Protein AF-A0A377TIC5-F1 (afdb_monomer_lite)

InterPro domains:
  IPR000515 ABC transporter type 1, transmembrane domain MetI-like [PS50928] (25-114)
  IPR035906 MetI-like superfamily [G3DSA:1.10.3720.10] (3-113)
  IPR035906 MetI-like superfamily [SSF161098] (5-106)

Secondary structure (DSSP, 8-state):
----SHHHHHHHH-HHHHHHHHHHHHHHHHHHHHHHHHHHHHHHHHHHHHH-TT-TTHHHHHHHHHHHHHS-HHHHHHHHHHHT-TTT-HHHHHHHHHH--PPPPS--------

Foldseek 3Di:
DDPDCVVVVCCVPPPVNVVVVVVVVVVVVVVVVVVVVVCCVVVVVLVVVLPDPVDDPSVVSVVVVCVVVVDPPVVVVVVVVQLPDLPDRPVQVVCCVVPVDDPPDPPPDDDDDD

Organism: Klebsiella pneumoniae (NCBI:txid573)

pLDDT: mean 71.68, std 13.45, range [41.0, 95.88]

Sequence (114 aa):
MTIGWDNFTRVFHDEGIQKPFFAIFVWTVVFSVLTVVLTVAVGMILACLVQWEALKGKAIYRVLLILPYAVPSFISILIFKGLFNQSFGEINMMLSTLFGIKPPGLATRPPRAP

Radius of gyration: 23.3 Å; chains: 1; bounding box: 59×46×54 Å

Structure (mmCIF, N/CA/C/O backbone):
data_AF-A0A377TIC5-F1
#
_entry.id   AF-A0A377TIC5-F1
#
loop_
_atom_site.group_PDB
_atom_site.id
_atom_site.type_symbol
_atom_site.label_atom_id
_atom_site.label_alt_id
_atom_site.label_comp_id
_atom_site.label_asym_id
_atom_site.label_entity_id
_atom_site.label_seq_id
_atom_site.pdbx_PDB_ins_code
_atom_site.Cartn_x
_atom_site.Cartn_y
_atom_site.Cartn_z
_atom_site.occupancy
_atom_site.B_iso_or_equiv
_atom_site.auth_seq_id
_atom_site.auth_comp_id
_atom_site.auth_asym_id
_atom_site.auth_atom_id
_atom_site.pdbx_PDB_model_num
ATOM 1 N N . MET A 1 1 ? 22.432 21.606 -29.429 1.00 45.62 1 MET A N 1
ATOM 2 C CA . MET A 1 1 ? 22.175 20.164 -29.620 1.00 45.62 1 MET A CA 1
ATOM 3 C C . MET A 1 1 ? 20.722 19.927 -29.244 1.00 45.62 1 MET A C 1
ATOM 5 O O . MET A 1 1 ? 20.399 19.879 -28.065 1.00 45.62 1 MET A O 1
ATOM 9 N N . THR A 1 2 ? 19.827 19.970 -30.227 1.00 59.69 2 THR A N 1
ATOM 10 C CA . THR A 1 2 ? 18.378 19.972 -29.990 1.00 59.69 2 THR A CA 1
ATOM 11 C C . THR A 1 2 ? 17.897 18.528 -29.964 1.00 59.69 2 THR A C 1
ATOM 13 O O . THR A 1 2 ? 17.594 17.946 -30.996 1.00 59.69 2 THR A O 1
ATOM 16 N N . ILE A 1 3 ? 17.898 17.934 -28.775 1.00 63.84 3 ILE A N 1
ATOM 17 C CA . ILE A 1 3 ? 17.298 16.622 -28.500 1.00 63.84 3 ILE A CA 1
ATOM 18 C C . ILE A 1 3 ? 15.782 16.828 -28.461 1.00 63.84 3 ILE A C 1
ATOM 20 O O . ILE A 1 3 ? 15.216 17.120 -27.412 1.00 63.84 3 ILE A O 1
ATOM 24 N N . GLY A 1 4 ? 15.155 16.807 -29.638 1.00 79.00 4 GLY A N 1
ATOM 25 C CA . GLY A 1 4 ? 13.713 16.987 -29.801 1.00 79.00 4 GLY A CA 1
ATOM 26 C C . GLY A 1 4 ? 12.950 15.733 -29.372 1.00 79.00 4 GLY A C 1
ATOM 27 O O . GLY A 1 4 ? 12.771 15.467 -28.187 1.00 79.00 4 GLY A O 1
ATOM 28 N N . TRP A 1 5 ? 12.521 14.933 -30.347 1.00 74.19 5 TRP A N 1
ATOM 29 C CA . TRP A 1 5 ? 11.731 13.713 -30.127 1.00 74.19 5 TRP A CA 1
ATOM 30 C C . TRP A 1 5 ? 12.569 12.426 -30.082 1.00 74.19 5 TRP A C 1
ATOM 32 O O . TRP A 1 5 ? 12.027 11.335 -29.895 1.00 74.19 5 TRP A O 1
ATOM 42 N N . ASP A 1 6 ? 13.889 12.545 -30.209 1.00 70.19 6 ASP A N 1
ATOM 43 C CA . ASP A 1 6 ? 14.816 11.412 -30.332 1.00 70.19 6 ASP A CA 1
ATOM 44 C C . ASP A 1 6 ? 14.805 10.495 -29.098 1.00 70.19 6 ASP A C 1
ATOM 46 O O . ASP A 1 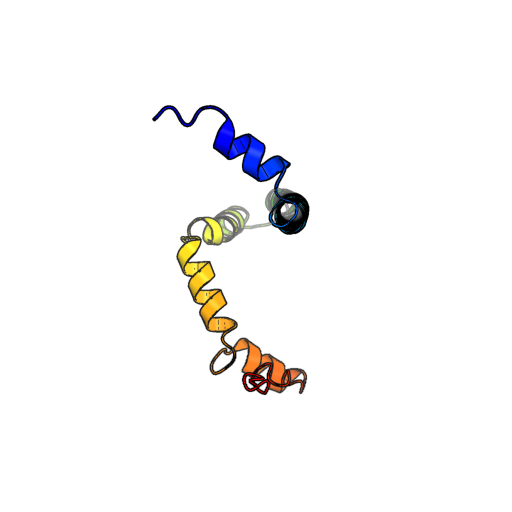6 ? 14.946 9.280 -29.215 1.00 70.19 6 ASP A O 1
ATOM 50 N N . ASN A 1 7 ? 14.561 11.047 -27.903 1.00 72.12 7 ASN A N 1
ATOM 51 C CA . ASN A 1 7 ? 14.460 10.251 -26.674 1.00 72.12 7 ASN A CA 1
ATOM 52 C C . ASN A 1 7 ? 13.174 9.412 -26.617 1.00 72.12 7 ASN A C 1
ATOM 54 O O . ASN A 1 7 ? 13.199 8.290 -26.119 1.00 72.12 7 ASN A O 1
ATOM 58 N N . PHE A 1 8 ? 12.059 9.926 -27.142 1.00 72.38 8 PHE A N 1
ATOM 59 C CA . PHE A 1 8 ? 10.791 9.196 -27.168 1.00 72.38 8 PHE A CA 1
ATOM 60 C C . PHE A 1 8 ? 10.808 8.116 -28.249 1.00 72.38 8 PHE A C 1
ATOM 62 O O . PHE A 1 8 ? 10.472 6.967 -27.975 1.00 72.38 8 PHE A O 1
ATOM 69 N N . THR A 1 9 ? 11.270 8.451 -29.457 1.00 69.56 9 THR A N 1
ATOM 70 C CA . THR A 1 9 ? 11.362 7.491 -30.571 1.00 69.56 9 THR A CA 1
ATOM 71 C C . THR A 1 9 ? 12.316 6.340 -30.257 1.00 69.56 9 THR A C 1
ATOM 73 O O . THR A 1 9 ? 12.008 5.198 -30.590 1.00 69.56 9 THR A O 1
ATOM 76 N N . ARG A 1 10 ? 13.406 6.584 -29.516 1.00 68.06 10 ARG A N 1
ATOM 77 C CA . ARG A 1 10 ? 14.309 5.524 -29.044 1.00 68.06 10 ARG A CA 1
ATOM 78 C C . ARG A 1 10 ? 13.619 4.506 -28.130 1.00 68.06 10 ARG A C 1
ATOM 80 O O . ARG A 1 10 ? 13.856 3.314 -28.278 1.00 68.06 10 ARG A O 1
ATOM 87 N N . VAL A 1 11 ? 12.725 4.939 -27.240 1.00 67.38 11 VAL A N 1
ATOM 88 C CA . VAL A 1 11 ? 11.955 4.023 -26.372 1.00 67.38 11 VAL A CA 1
ATOM 89 C C . VAL A 1 11 ? 10.973 3.168 -27.186 1.00 67.38 11 VAL A C 1
ATOM 91 O O . VAL A 1 11 ? 10.764 2.000 -26.861 1.00 67.38 11 VAL A O 1
ATOM 94 N N . PHE A 1 12 ? 10.410 3.717 -28.267 1.00 67.12 12 PHE A N 1
ATOM 95 C CA . PHE A 1 12 ? 9.439 3.031 -29.131 1.00 67.12 12 PHE A CA 1
ATOM 96 C C . PHE A 1 12 ? 10.042 2.224 -30.287 1.00 67.12 12 PHE A C 1
ATOM 98 O O . PHE A 1 12 ? 9.302 1.492 -30.934 1.00 67.12 12 PHE A O 1
ATOM 105 N N . HIS A 1 13 ? 11.348 2.321 -30.556 1.00 66.50 13 HIS A N 1
ATOM 106 C CA . HIS A 1 13 ? 12.012 1.584 -31.644 1.00 66.50 13 HIS A CA 1
ATOM 107 C C . HIS A 1 13 ? 13.081 0.591 -31.172 1.00 66.50 13 HIS A C 1
ATOM 109 O O . HIS A 1 13 ? 13.434 -0.313 -31.923 1.00 66.50 13 HIS A O 1
ATOM 115 N N . ASP A 1 14 ? 13.574 0.709 -29.937 1.00 68.75 14 ASP A N 1
ATOM 116 C CA . ASP A 1 14 ? 14.588 -0.200 -29.400 1.00 68.75 14 ASP A CA 1
ATOM 117 C C . ASP A 1 14 ? 13.925 -1.458 -28.794 1.00 68.75 14 ASP A C 1
ATOM 119 O O . ASP A 1 14 ? 13.360 -1.428 -27.694 1.00 68.75 14 ASP A 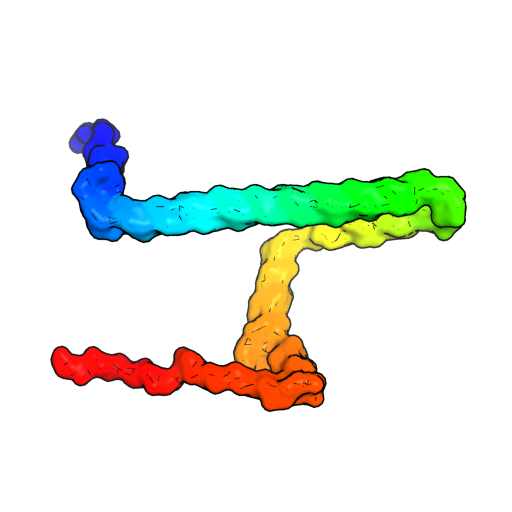O 1
ATOM 123 N N . GLU A 1 15 ? 13.956 -2.578 -29.529 1.00 63.06 15 GLU A N 1
ATOM 124 C CA . GLU A 1 15 ? 13.334 -3.857 -29.134 1.00 63.06 15 GLU A CA 1
ATOM 125 C C . GLU A 1 15 ? 13.850 -4.397 -27.785 1.00 63.06 15 GLU A C 1
ATOM 127 O O . GLU A 1 15 ? 13.142 -5.151 -27.105 1.00 63.06 15 GLU A O 1
ATOM 132 N N . GLY A 1 16 ? 15.055 -3.990 -27.362 1.00 68.44 16 GLY A N 1
ATOM 133 C CA . GLY A 1 16 ? 15.619 -4.342 -26.057 1.00 68.44 16 GLY A CA 1
ATOM 134 C C . GLY A 1 16 ? 14.915 -3.662 -24.876 1.00 68.44 16 GLY A C 1
ATOM 135 O O . GLY A 1 16 ? 14.895 -4.212 -23.775 1.00 68.44 16 GLY A O 1
ATOM 136 N N . ILE A 1 17 ? 14.297 -2.497 -25.098 1.00 64.38 17 ILE A N 1
ATOM 137 C CA . ILE A 1 17 ? 13.666 -1.668 -24.056 1.00 64.38 17 ILE A CA 1
ATOM 138 C C . ILE A 1 17 ? 12.151 -1.898 -24.002 1.00 64.38 17 ILE A C 1
ATOM 140 O O . ILE A 1 17 ? 11.560 -1.905 -22.921 1.00 64.38 17 ILE A O 1
ATOM 144 N N . GLN A 1 18 ? 11.513 -2.157 -25.145 1.00 68.56 18 GLN A N 1
ATOM 145 C CA . GLN A 1 18 ? 10.055 -2.309 -25.224 1.00 68.56 18 GLN A CA 1
ATOM 146 C C . GLN A 1 18 ? 9.517 -3.491 -24.412 1.00 68.56 18 GLN A C 1
ATOM 148 O O . GLN A 1 18 ? 8.511 -3.359 -23.712 1.00 68.56 18 GLN A O 1
ATOM 153 N N . LYS A 1 19 ? 10.190 -4.647 -24.479 1.00 71.56 19 LYS A N 1
ATOM 154 C CA . LYS A 1 19 ? 9.759 -5.864 -23.772 1.00 71.56 19 LYS A CA 1
ATOM 155 C C . LYS A 1 19 ? 9.706 -5.675 -22.248 1.00 71.56 19 LYS A C 1
ATOM 157 O O . LYS A 1 19 ? 8.644 -5.926 -21.673 1.00 71.56 19 LYS A O 1
ATOM 162 N N . PRO A 1 20 ? 10.777 -5.214 -21.569 1.00 79.88 20 PRO A N 1
ATOM 163 C CA . PRO A 1 20 ? 10.706 -4.947 -20.135 1.00 79.88 20 PRO A CA 1
ATOM 164 C C . PRO A 1 20 ? 9.789 -3.762 -19.809 1.00 79.88 20 PRO A C 1
ATOM 166 O O . PRO A 1 20 ? 9.098 -3.811 -18.795 1.00 79.88 20 PRO A O 1
ATOM 169 N N . PHE A 1 21 ? 9.713 -2.736 -20.666 1.00 81.00 21 PHE A N 1
ATOM 170 C CA . PHE A 1 21 ? 8.824 -1.592 -20.450 1.00 81.00 21 PHE A CA 1
ATOM 171 C C . PHE A 1 21 ? 7.353 -2.011 -20.376 1.00 81.00 21 PHE A C 1
ATOM 173 O O . PHE A 1 21 ? 6.668 -1.672 -19.412 1.00 81.00 21 PHE A O 1
ATOM 180 N N . PHE A 1 22 ? 6.874 -2.797 -21.345 1.00 81.38 22 PHE A N 1
ATOM 181 C CA . PHE A 1 22 ? 5.485 -3.252 -21.352 1.00 81.38 22 PHE A CA 1
ATOM 182 C C . PHE A 1 22 ? 5.186 -4.185 -20.171 1.00 81.38 22 PHE A C 1
ATOM 184 O O . PHE A 1 22 ? 4.138 -4.060 -19.541 1.00 81.38 22 PHE A O 1
ATOM 191 N N . ALA A 1 23 ? 6.128 -5.063 -19.806 1.00 83.62 23 ALA A N 1
ATOM 192 C CA . ALA A 1 23 ? 5.987 -5.929 -18.636 1.00 83.62 23 ALA A CA 1
ATOM 193 C C . ALA A 1 23 ? 5.857 -5.128 -17.326 1.00 83.62 23 ALA A C 1
ATOM 195 O O . ALA A 1 23 ? 4.957 -5.391 -16.528 1.00 83.62 23 ALA A O 1
ATOM 196 N N . ILE A 1 24 ? 6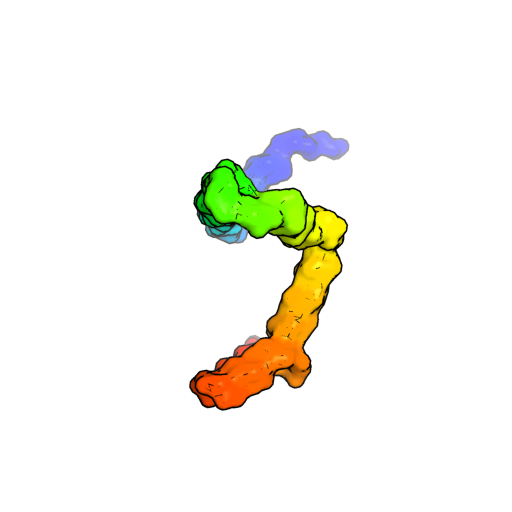.713 -4.119 -17.120 1.00 89.12 24 ILE A N 1
ATOM 197 C CA . ILE A 1 24 ? 6.660 -3.240 -15.941 1.00 89.12 24 ILE A CA 1
ATOM 198 C C . ILE A 1 24 ? 5.385 -2.394 -15.958 1.00 89.12 24 ILE A C 1
ATOM 200 O O . ILE A 1 24 ? 4.759 -2.214 -14.915 1.00 89.12 24 ILE A O 1
ATOM 204 N N . PHE A 1 25 ? 4.969 -1.898 -17.125 1.00 88.69 25 PHE A N 1
ATOM 205 C CA . PHE A 1 25 ? 3.748 -1.112 -17.273 1.00 88.69 25 PHE A CA 1
ATOM 206 C C . PHE A 1 25 ? 2.509 -1.921 -16.877 1.00 88.69 25 PHE A C 1
ATOM 208 O O . PHE A 1 25 ? 1.747 -1.488 -16.013 1.00 88.69 25 PHE A O 1
ATOM 215 N N . VAL A 1 26 ? 2.347 -3.126 -17.433 1.00 91.12 26 VAL A N 1
ATOM 216 C CA . VAL A 1 26 ? 1.236 -4.024 -17.081 1.00 91.12 26 VAL A CA 1
ATOM 217 C C . VAL A 1 26 ? 1.277 -4.369 -15.594 1.00 91.12 26 VAL A C 1
ATOM 219 O O . VAL A 1 26 ? 0.250 -4.275 -14.926 1.00 91.12 26 VAL A O 1
ATOM 222 N N . TRP A 1 27 ? 2.455 -4.694 -15.050 1.00 90.12 27 TRP A N 1
ATOM 223 C CA . TRP A 1 27 ? 2.608 -4.962 -13.620 1.00 90.12 27 TRP A CA 1
ATOM 224 C C . TRP A 1 27 ? 2.193 -3.768 -12.757 1.00 90.12 27 TRP A C 1
ATOM 226 O O . TRP A 1 27 ? 1.463 -3.941 -11.787 1.00 90.12 27 TRP A O 1
ATOM 236 N N . THR A 1 28 ? 2.605 -2.555 -13.129 1.00 91.81 28 THR A N 1
ATOM 237 C CA . THR A 1 28 ? 2.269 -1.328 -12.396 1.00 91.81 28 THR A CA 1
ATOM 238 C C . THR A 1 28 ? 0.765 -1.077 -12.416 1.00 91.81 28 THR A C 1
ATOM 240 O O . THR A 1 28 ? 0.183 -0.810 -11.369 1.00 91.81 28 THR A O 1
ATOM 243 N N . VAL A 1 29 ? 0.111 -1.238 -13.572 1.00 94.12 29 VAL A N 1
ATOM 244 C CA . VAL A 1 29 ? -1.346 -1.083 -13.695 1.00 94.12 29 VAL A CA 1
ATOM 245 C C . VAL A 1 29 ? -2.079 -2.120 -12.844 1.00 94.12 29 VAL A C 1
ATOM 247 O O . VAL A 1 29 ? -2.946 -1.754 -12.054 1.00 94.12 29 VAL A O 1
ATOM 250 N N . VAL A 1 30 ? -1.710 -3.399 -12.952 1.00 94.94 30 VAL A N 1
ATOM 251 C CA . VAL A 1 30 ? -2.319 -4.480 -12.161 1.00 94.94 30 VAL A CA 1
ATOM 252 C C . VAL A 1 30 ? -2.115 -4.238 -10.666 1.00 94.94 30 VAL A C 1
ATOM 254 O O . VAL A 1 30 ? -3.071 -4.319 -9.896 1.00 94.94 30 VAL A O 1
ATOM 257 N N . PHE A 1 31 ? -0.899 -3.881 -10.253 1.00 93.00 31 PHE A N 1
ATOM 258 C CA . PHE A 1 31 ? -0.570 -3.575 -8.865 1.00 93.00 31 PHE A CA 1
ATOM 259 C C . PHE A 1 31 ? -1.385 -2.394 -8.327 1.00 93.00 31 PHE A C 1
ATOM 261 O O . PHE A 1 31 ? -1.966 -2.490 -7.243 1.00 93.00 31 PHE A O 1
ATOM 268 N N . SER A 1 32 ? -1.475 -1.294 -9.080 1.00 93.81 32 SER A N 1
ATOM 269 C CA . SER A 1 32 ? -2.271 -0.127 -8.696 1.00 93.81 32 SER A CA 1
ATOM 270 C C . SER A 1 32 ? -3.755 -0.469 -8.580 1.00 93.81 32 SER A C 1
ATOM 272 O O . SER A 1 32 ? -4.370 -0.133 -7.571 1.00 93.81 32 SER A O 1
ATOM 274 N N . VAL A 1 33 ? -4.324 -1.181 -9.558 1.00 95.44 33 VAL A N 1
ATOM 275 C CA . VAL A 1 33 ? -5.738 -1.588 -9.533 1.00 95.44 33 VAL A CA 1
ATOM 276 C C . VAL A 1 33 ? -6.023 -2.490 -8.335 1.00 95.44 33 VAL A C 1
ATOM 278 O O . VAL A 1 33 ? -6.960 -2.223 -7.587 1.00 95.44 33 VAL A O 1
ATOM 281 N N . LEU A 1 34 ? -5.194 -3.510 -8.097 1.00 95.00 34 LEU A N 1
ATOM 282 C CA . LEU A 1 34 ? -5.339 -4.396 -6.939 1.00 95.00 34 LEU A CA 1
ATOM 283 C C . LEU A 1 34 ? -5.248 -3.625 -5.621 1.00 95.00 34 LEU A C 1
ATOM 285 O O . LEU A 1 34 ? -6.074 -3.825 -4.733 1.00 95.00 34 LEU A O 1
ATOM 289 N N . THR A 1 35 ? -4.283 -2.712 -5.508 1.00 92.94 35 THR A N 1
ATOM 290 C CA . THR A 1 35 ? -4.106 -1.883 -4.311 1.00 92.94 35 THR A CA 1
ATOM 291 C C . THR A 1 35 ? -5.344 -1.028 -4.049 1.00 92.94 35 THR A C 1
ATOM 293 O O . THR A 1 35 ? -5.843 -1.001 -2.924 1.00 92.94 35 THR A O 1
ATOM 296 N N . VAL A 1 36 ? -5.884 -0.367 -5.075 1.00 94.81 36 VAL A N 1
ATOM 297 C CA . VAL A 1 36 ? -7.096 0.456 -4.949 1.00 94.81 36 VAL A CA 1
ATOM 298 C C . VAL A 1 36 ? -8.298 -0.401 -4.559 1.00 94.81 36 VAL A C 1
ATOM 300 O O . VAL A 1 36 ? -8.992 -0.068 -3.606 1.00 94.81 36 VAL A O 1
ATOM 303 N N . VAL A 1 37 ? -8.521 -1.532 -5.230 1.00 95.88 37 VAL A N 1
ATOM 304 C CA . VAL A 1 37 ? -9.650 -2.423 -4.921 1.00 95.88 37 VAL A CA 1
ATOM 305 C C . VAL A 1 37 ? -9.582 -2.921 -3.477 1.00 95.88 37 VAL A C 1
ATOM 307 O O . VAL A 1 37 ? -10.579 -2.847 -2.762 1.00 95.88 37 VAL A O 1
ATOM 310 N N . LEU A 1 38 ? -8.413 -3.375 -3.019 1.00 92.94 38 LEU A N 1
ATOM 311 C CA . LEU A 1 38 ? -8.237 -3.874 -1.654 1.00 92.94 38 LEU A CA 1
ATOM 312 C C . LEU A 1 38 ? -8.421 -2.771 -0.609 1.00 92.94 38 LEU A C 1
ATOM 314 O O . LEU A 1 38 ? -9.153 -2.961 0.361 1.00 92.94 38 LEU A O 1
ATOM 318 N N . THR A 1 39 ? -7.789 -1.611 -0.803 1.00 90.25 39 THR A N 1
ATOM 319 C CA . THR A 1 39 ? -7.894 -0.486 0.141 1.00 90.25 39 THR A CA 1
ATOM 320 C C . THR A 1 39 ? -9.314 0.064 0.223 1.00 90.25 39 THR A C 1
ATOM 322 O O . THR A 1 39 ? -9.792 0.338 1.323 1.00 90.25 39 THR A O 1
ATOM 325 N N . VAL A 1 40 ? -10.021 0.156 -0.907 1.00 92.12 40 VAL A N 1
ATOM 326 C CA . VAL A 1 40 ? -11.426 0.576 -0.949 1.00 92.12 40 VAL A CA 1
ATOM 327 C C . VAL A 1 40 ? -12.327 -0.465 -0.294 1.00 92.12 40 VAL A C 1
ATOM 329 O O . VAL A 1 40 ? -13.156 -0.092 0.532 1.00 92.12 40 VAL A O 1
ATOM 332 N N . ALA A 1 41 ? -12.161 -1.755 -0.599 1.00 92.88 41 ALA A N 1
ATOM 333 C CA . ALA A 1 41 ? -12.978 -2.811 -0.004 1.00 92.88 41 ALA A CA 1
ATOM 334 C C . ALA A 1 41 ? -12.827 -2.848 1.524 1.00 92.88 41 ALA A C 1
ATOM 336 O O . ALA A 1 41 ? -13.820 -2.803 2.251 1.00 92.88 41 ALA A O 1
ATOM 337 N N . VAL A 1 42 ? -11.586 -2.856 2.021 1.00 89.62 42 VAL A N 1
ATOM 338 C CA . VAL A 1 42 ? -11.296 -2.852 3.462 1.00 89.62 42 VAL A CA 1
ATOM 339 C C . VAL A 1 42 ? -11.789 -1.559 4.116 1.00 89.62 42 VAL A C 1
ATOM 341 O O . VAL A 1 42 ? -12.458 -1.613 5.147 1.00 89.62 42 VAL A O 1
ATOM 344 N N . GLY A 1 43 ? -11.515 -0.401 3.508 1.00 86.81 43 GLY A N 1
ATOM 345 C CA . GLY A 1 43 ? -11.952 0.897 4.020 1.00 86.81 43 GLY A CA 1
ATOM 346 C C . GLY A 1 43 ? -13.474 1.024 4.095 1.00 86.81 43 GLY A C 1
ATOM 347 O O . GLY A 1 43 ? -13.997 1.520 5.090 1.00 86.81 43 GLY A O 1
ATOM 348 N N . MET A 1 44 ? -14.192 0.517 3.091 1.00 88.50 44 MET A N 1
ATOM 349 C CA . MET A 1 44 ? -15.653 0.530 3.046 1.00 88.50 44 MET A CA 1
ATOM 350 C C . MET A 1 44 ? -16.260 -0.370 4.126 1.00 88.50 44 MET A C 1
ATOM 352 O O . MET A 1 44 ? -17.135 0.079 4.862 1.00 88.50 44 MET A O 1
ATOM 356 N N . ILE A 1 45 ? -15.759 -1.601 4.283 1.00 88.38 45 ILE A N 1
ATOM 357 C CA . ILE A 1 45 ? -16.224 -2.522 5.334 1.00 88.38 45 ILE A CA 1
ATOM 358 C C . ILE A 1 45 ? -16.020 -1.894 6.718 1.00 88.38 45 ILE A C 1
ATOM 360 O O . ILE A 1 45 ? -16.949 -1.851 7.525 1.00 88.38 45 ILE A O 1
ATOM 364 N N . LEU A 1 46 ? -14.825 -1.357 6.984 1.00 84.00 46 LEU A N 1
ATOM 365 C CA . LEU A 1 46 ? -14.514 -0.706 8.257 1.00 84.00 46 LEU A CA 1
ATOM 366 C C . LEU A 1 46 ? -15.371 0.544 8.496 1.00 84.00 46 LEU A C 1
ATOM 368 O O . LEU A 1 46 ? -15.832 0.754 9.618 1.00 84.00 46 LEU A O 1
ATOM 372 N N . ALA A 1 47 ? -15.626 1.350 7.462 1.00 83.50 47 ALA A N 1
ATOM 373 C CA . ALA A 1 47 ? -16.491 2.523 7.560 1.00 83.50 47 ALA A CA 1
ATOM 374 C C . ALA A 1 47 ? -17.932 2.139 7.929 1.00 83.50 47 ALA A C 1
ATOM 376 O O . ALA A 1 47 ? -18.496 2.717 8.860 1.00 83.50 47 ALA A O 1
ATOM 377 N N . CYS A 1 48 ? -18.499 1.125 7.264 1.00 83.56 48 CYS A N 1
ATOM 378 C CA . CYS A 1 48 ? -19.830 0.607 7.579 1.00 83.56 48 CYS A CA 1
ATOM 379 C C . CYS A 1 48 ? -19.909 0.065 9.015 1.00 83.56 48 CYS A C 1
ATOM 381 O O . CYS A 1 48 ? -20.875 0.349 9.721 1.00 83.56 48 CYS A O 1
ATOM 383 N N . LEU A 1 49 ? -18.881 -0.660 9.474 1.00 82.12 49 LEU A N 1
ATOM 384 C CA . LEU A 1 49 ? -18.817 -1.176 10.845 1.00 82.12 49 LEU A CA 1
ATOM 385 C C . LEU A 1 49 ? -18.765 -0.046 11.880 1.00 82.12 49 LEU A C 1
ATOM 387 O O . LEU A 1 49 ? -19.535 -0.052 12.834 1.00 82.12 49 LEU A O 1
ATOM 391 N N . VAL A 1 50 ? -17.906 0.958 11.687 1.00 77.00 50 VAL A N 1
ATOM 392 C CA . VAL A 1 50 ? -17.762 2.086 12.628 1.00 77.00 50 VAL A CA 1
ATOM 393 C C . VAL A 1 50 ? -19.025 2.954 12.704 1.00 77.00 50 VAL A C 1
ATOM 395 O O . VAL A 1 50 ? -19.260 3.604 13.726 1.00 77.00 50 VAL A O 1
ATOM 398 N N . GLN A 1 51 ? -19.837 2.982 11.645 1.00 74.75 51 GLN A N 1
ATOM 399 C CA . GLN A 1 51 ? -21.089 3.737 11.615 1.00 74.75 51 GLN A CA 1
ATOM 400 C C . GLN A 1 51 ? -22.242 3.041 12.360 1.00 74.75 51 GLN A C 1
ATOM 402 O O . GLN A 1 51 ? -23.215 3.708 12.712 1.00 74.75 51 GLN A O 1
ATOM 407 N N . TRP A 1 52 ? -22.146 1.739 12.645 1.00 76.81 52 TRP A N 1
ATOM 408 C CA . TRP A 1 52 ? -23.219 0.997 13.304 1.00 76.81 52 TRP A CA 1
ATOM 409 C C . TRP A 1 52 ? -23.457 1.501 14.740 1.00 76.81 52 TRP A C 1
ATOM 411 O O . TRP A 1 52 ? -22.588 1.415 15.605 1.00 76.81 52 TRP A O 1
ATOM 421 N N . GLU A 1 53 ? -24.666 2.000 15.023 1.00 63.09 53 GLU A N 1
ATOM 422 C CA . GLU A 1 53 ? -25.054 2.565 16.329 1.00 63.09 53 GLU A CA 1
ATOM 423 C C . GLU A 1 53 ? -24.964 1.586 17.515 1.00 63.09 53 GLU A C 1
ATOM 425 O O . GLU A 1 53 ? -24.823 2.025 18.656 1.00 63.09 53 GLU A O 1
ATOM 430 N N . ALA A 1 54 ? -24.984 0.270 17.269 1.00 69.75 54 ALA A N 1
ATOM 431 C CA . ALA A 1 54 ? -24.825 -0.752 18.307 1.00 69.75 54 ALA A CA 1
ATOM 432 C C . ALA A 1 54 ? -23.385 -0.841 18.859 1.00 69.75 54 ALA A C 1
ATOM 434 O O . ALA A 1 54 ? -23.170 -1.374 19.951 1.00 69.75 54 ALA A O 1
ATOM 435 N N . LEU A 1 55 ? -22.393 -0.299 18.140 1.00 65.50 55 LEU A N 1
ATOM 436 C CA . LEU A 1 55 ? -20.996 -0.262 18.572 1.00 65.50 55 LEU A CA 1
ATOM 437 C C . LEU A 1 55 ? -20.768 0.869 19.587 1.00 65.50 55 LEU A C 1
ATOM 439 O O . LEU A 1 55 ? -20.471 2.022 19.255 1.00 65.50 55 LEU A O 1
ATOM 443 N N . LYS A 1 56 ? -20.857 0.516 20.873 1.00 56.75 56 LYS A N 1
ATOM 444 C CA . LYS A 1 56 ? -20.406 1.372 21.978 1.00 56.75 56 LYS A CA 1
ATOM 445 C C . LYS A 1 56 ? -18.888 1.576 21.859 1.00 56.75 56 LYS A C 1
ATOM 447 O O . LYS A 1 56 ? -18.125 0.639 22.051 1.00 56.75 56 LYS A O 1
ATOM 452 N N . GLY A 1 57 ? -18.451 2.797 21.530 1.00 69.44 57 GLY A N 1
ATOM 453 C CA . GLY A 1 57 ? -17.021 3.146 21.430 1.00 69.44 57 GLY A CA 1
ATOM 454 C C . GLY A 1 57 ? -16.517 3.599 20.053 1.00 69.44 57 GLY A C 1
ATOM 455 O O . GLY A 1 57 ? -15.306 3.677 19.856 1.00 69.44 57 GLY A O 1
ATOM 456 N N . LYS A 1 58 ? -17.405 3.956 19.112 1.00 67.69 58 LYS A N 1
ATOM 457 C CA . LYS A 1 58 ? -17.078 4.448 17.750 1.00 67.69 58 LYS A CA 1
ATOM 458 C C . LYS A 1 58 ? -15.934 5.474 17.648 1.00 67.69 58 LYS A C 1
ATOM 460 O O . LYS A 1 58 ? -15.206 5.483 16.658 1.00 67.69 58 LYS A O 1
ATOM 465 N N . ALA A 1 59 ? -15.749 6.321 18.664 1.00 69.88 59 ALA A N 1
ATOM 466 C CA . ALA A 1 59 ? -14.666 7.305 18.701 1.00 69.88 59 ALA A CA 1
ATOM 467 C C . ALA A 1 59 ? -13.272 6.657 18.821 1.00 69.88 59 ALA A C 1
ATOM 469 O O . ALA A 1 59 ? -12.348 7.082 18.134 1.00 69.88 59 ALA A O 1
ATOM 470 N N . ILE A 1 60 ? -13.131 5.600 19.628 1.00 77.88 60 ILE A N 1
ATOM 471 C CA . ILE A 1 60 ? -11.854 4.899 19.841 1.00 77.88 60 ILE A CA 1
ATOM 472 C C . ILE A 1 60 ? -11.465 4.118 18.581 1.00 77.88 60 ILE A C 1
ATOM 474 O O . ILE A 1 60 ? -10.332 4.228 18.116 1.00 77.88 60 ILE A O 1
ATOM 478 N N . TYR A 1 61 ? -12.419 3.403 17.972 1.00 75.94 61 TYR A N 1
ATOM 479 C CA . TYR A 1 61 ? -12.187 2.687 16.712 1.00 75.94 61 TYR A CA 1
ATOM 480 C C . TYR A 1 61 ? -11.767 3.629 15.579 1.00 75.94 61 TYR A C 1
ATOM 482 O O . TYR A 1 61 ? -10.850 3.311 14.829 1.00 75.94 61 TYR A O 1
ATOM 490 N N . ARG A 1 62 ? -12.372 4.820 15.484 1.00 74.31 62 ARG A N 1
ATOM 491 C CA . ARG A 1 62 ? -11.992 5.820 14.477 1.00 74.31 62 ARG A CA 1
ATOM 492 C C . ARG A 1 62 ? -10.542 6.283 14.640 1.00 74.31 62 ARG A C 1
ATOM 494 O O . ARG A 1 62 ? -9.833 6.382 13.648 1.00 74.31 62 ARG A O 1
ATOM 501 N N . VAL A 1 63 ? -10.094 6.537 15.870 1.00 79.62 63 VAL A N 1
ATOM 502 C CA . VAL A 1 63 ? -8.710 6.966 16.138 1.00 79.62 63 VAL A CA 1
ATOM 503 C C . VAL A 1 63 ? -7.715 5.839 15.846 1.00 79.62 63 VAL A C 1
ATOM 505 O O . VAL A 1 63 ? -6.716 6.074 15.170 1.00 79.62 63 VAL A O 1
ATOM 508 N N . LEU A 1 64 ? -8.013 4.607 16.275 1.00 80.88 64 LEU A N 1
ATOM 509 C CA . LEU A 1 64 ? -7.169 3.436 16.005 1.00 80.88 64 LEU A CA 1
ATOM 510 C C . LEU A 1 64 ? -7.009 3.148 14.508 1.00 80.88 64 LEU A C 1
ATOM 512 O O . LEU A 1 64 ? -5.920 2.783 14.081 1.00 80.88 64 LEU A O 1
ATOM 516 N N . LEU A 1 65 ? -8.059 3.342 13.705 1.00 76.88 65 LEU A N 1
ATOM 517 C CA . LEU A 1 65 ? -8.006 3.127 12.255 1.00 76.88 65 LEU A CA 1
ATOM 518 C C . LEU A 1 65 ? -7.217 4.204 11.497 1.00 76.88 65 LEU A C 1
ATOM 520 O O . LEU A 1 65 ? -6.709 3.929 10.414 1.00 76.88 65 LEU A O 1
ATOM 524 N N . ILE A 1 66 ? -7.093 5.413 12.051 1.00 79.19 66 ILE A N 1
ATOM 525 C CA . ILE A 1 66 ? -6.305 6.508 11.455 1.00 79.19 66 ILE A CA 1
ATOM 526 C C . ILE A 1 66 ? -4.825 6.407 11.861 1.00 79.19 66 ILE A C 1
ATOM 528 O O . ILE A 1 66 ? -3.951 6.906 11.154 1.00 79.19 66 ILE A O 1
ATOM 532 N N . LEU A 1 67 ? -4.521 5.722 12.967 1.00 79.94 67 LEU A N 1
ATOM 533 C CA . LEU A 1 67 ? -3.166 5.578 13.503 1.00 79.94 67 LEU A CA 1
ATOM 534 C C . LEU A 1 67 ? -2.144 5.049 12.473 1.00 79.94 67 LEU A C 1
ATOM 536 O O . LEU A 1 67 ? -1.085 5.661 12.355 1.00 79.94 67 LEU A O 1
ATOM 540 N N . PRO A 1 68 ? -2.431 4.015 11.657 1.00 74.06 68 PRO A N 1
ATOM 541 C CA . PRO A 1 68 ? -1.495 3.538 10.638 1.00 74.06 68 PRO A CA 1
ATOM 542 C C . PRO A 1 68 ? -1.177 4.591 9.571 1.00 74.06 68 PRO A C 1
ATOM 544 O O . PRO A 1 68 ? -0.070 4.607 9.048 1.00 74.06 68 PRO A O 1
ATOM 547 N N . TYR A 1 69 ? -2.131 5.477 9.265 1.00 74.75 69 TYR A N 1
ATOM 548 C CA . TYR A 1 69 ? -1.932 6.585 8.329 1.00 74.75 69 TYR A CA 1
ATOM 549 C C . TYR A 1 69 ? -1.129 7.736 8.954 1.00 74.75 69 TYR A C 1
ATOM 551 O O . TYR A 1 69 ? -0.422 8.452 8.252 1.00 74.75 69 TYR A O 1
ATOM 559 N N . ALA A 1 70 ? -1.209 7.908 10.278 1.00 74.38 70 ALA A N 1
ATOM 560 C CA . ALA A 1 70 ? -0.396 8.882 11.003 1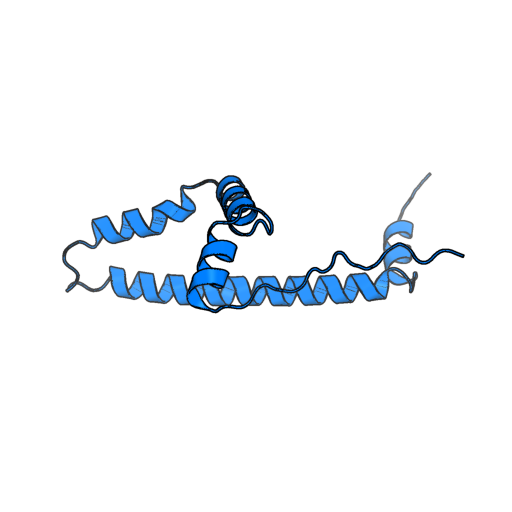.00 74.38 70 ALA A CA 1
ATOM 561 C C . ALA A 1 70 ? 1.088 8.473 11.080 1.00 74.38 70 ALA A C 1
ATOM 563 O O . ALA A 1 70 ? 1.954 9.331 11.256 1.00 74.38 70 ALA A O 1
ATOM 564 N N . VAL A 1 71 ? 1.394 7.177 10.946 1.00 75.75 71 VAL A N 1
ATOM 565 C CA . VAL A 1 71 ? 2.773 6.681 10.896 1.00 75.75 71 VAL A CA 1
ATOM 566 C C . VAL A 1 71 ? 3.381 6.971 9.513 1.00 75.75 71 VAL A C 1
ATOM 568 O O . VAL A 1 71 ? 2.760 6.674 8.492 1.00 75.75 71 VAL A O 1
ATOM 571 N N . PRO A 1 72 ? 4.615 7.503 9.437 1.00 77.94 72 PRO A N 1
ATOM 572 C CA . PRO A 1 72 ? 5.290 7.722 8.162 1.00 77.94 72 PRO A CA 1
ATOM 573 C C . PRO A 1 72 ? 5.494 6.409 7.393 1.00 77.94 72 PRO A C 1
ATOM 575 O O . PRO A 1 72 ? 6.141 5.481 7.885 1.00 77.94 72 PRO A O 1
ATOM 578 N N . SER A 1 73 ? 5.016 6.356 6.147 1.00 77.62 73 SER A N 1
ATOM 579 C CA . SER A 1 73 ? 5.064 5.161 5.287 1.00 77.62 73 SER A CA 1
ATOM 580 C C . SER A 1 73 ? 6.476 4.590 5.102 1.00 77.62 73 SER A C 1
ATOM 582 O O . SER A 1 73 ? 6.660 3.374 5.074 1.00 77.62 73 SER A O 1
ATOM 584 N N . PHE A 1 74 ? 7.494 5.452 5.046 1.00 74.44 74 PHE A N 1
ATOM 585 C CA . PHE A 1 74 ? 8.896 5.044 4.937 1.00 74.44 74 PHE A CA 1
ATOM 586 C C . PHE A 1 74 ? 9.369 4.191 6.125 1.00 74.44 74 PHE A C 1
ATOM 588 O O . PHE A 1 74 ? 10.066 3.194 5.935 1.00 74.44 74 PHE A O 1
ATOM 595 N N . ILE A 1 75 ? 8.951 4.541 7.345 1.00 72.81 75 ILE A N 1
ATOM 596 C CA . ILE A 1 75 ? 9.327 3.809 8.560 1.00 72.81 75 ILE A CA 1
ATOM 597 C C . ILE A 1 75 ? 8.686 2.421 8.560 1.00 72.81 75 ILE A C 1
ATOM 599 O O . ILE A 1 75 ? 9.373 1.436 8.821 1.00 72.81 75 ILE A O 1
ATOM 603 N N . SER A 1 76 ? 7.412 2.312 8.176 1.00 71.81 76 SER A N 1
ATOM 604 C CA . SER A 1 76 ? 6.746 1.014 8.026 1.00 71.81 76 SER A CA 1
ATOM 605 C C . SER A 1 76 ? 7.452 0.123 7.001 1.00 71.81 76 SER A C 1
ATOM 607 O O . SER A 1 76 ? 7.667 -1.053 7.280 1.00 71.81 76 SER A O 1
ATOM 609 N N . ILE A 1 77 ? 7.886 0.671 5.857 1.00 76.88 77 ILE A N 1
ATOM 610 C CA . ILE A 1 77 ? 8.639 -0.089 4.842 1.00 76.88 77 ILE A CA 1
ATOM 611 C C . ILE A 1 77 ? 9.957 -0.622 5.418 1.00 76.88 77 ILE A C 1
ATOM 613 O O . ILE A 1 77 ? 10.292 -1.782 5.190 1.00 76.88 77 ILE A O 1
ATOM 617 N N . LEU A 1 78 ? 10.698 0.186 6.184 1.00 73.00 78 LEU A N 1
ATOM 618 C CA . LEU A 1 78 ? 11.946 -0.251 6.819 1.00 73.00 78 LEU A CA 1
ATOM 619 C C . LEU A 1 78 ? 11.716 -1.310 7.902 1.00 73.00 78 LEU A C 1
ATOM 621 O O . LEU A 1 78 ? 12.476 -2.275 7.969 1.00 73.00 78 LEU A O 1
ATOM 625 N N . ILE A 1 79 ? 10.659 -1.166 8.706 1.00 74.44 79 ILE A N 1
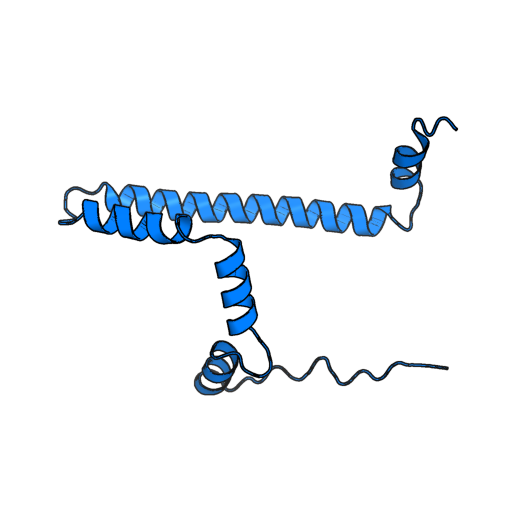ATOM 626 C CA . ILE A 1 79 ? 10.275 -2.156 9.719 1.00 74.44 79 ILE A CA 1
ATOM 627 C C . ILE A 1 79 ? 9.909 -3.477 9.043 1.00 74.44 79 ILE A C 1
ATOM 629 O O . ILE A 1 79 ? 10.464 -4.510 9.402 1.00 74.44 79 ILE A O 1
ATOM 633 N N . PHE A 1 80 ? 9.057 -3.460 8.015 1.00 65.06 80 PHE A N 1
ATOM 634 C CA . PHE A 1 80 ? 8.729 -4.666 7.253 1.00 65.06 80 PHE A CA 1
ATOM 635 C C . PHE A 1 80 ? 9.963 -5.266 6.572 1.00 65.06 80 PHE A C 1
ATOM 637 O O . PHE A 1 80 ? 10.155 -6.477 6.629 1.00 65.06 80 PHE A O 1
ATOM 644 N N . LYS A 1 81 ? 10.855 -4.447 6.003 1.00 65.50 81 LYS A N 1
ATOM 645 C CA . LYS A 1 81 ? 12.133 -4.910 5.439 1.00 65.50 81 LYS A CA 1
ATOM 646 C C . LYS A 1 81 ? 13.025 -5.581 6.495 1.00 65.50 81 LYS A C 1
ATOM 648 O O . LYS A 1 81 ? 13.704 -6.554 6.177 1.00 65.50 81 LYS A O 1
ATOM 653 N N . GLY A 1 82 ? 13.018 -5.086 7.734 1.00 64.25 82 GLY A N 1
ATOM 654 C CA . GLY A 1 82 ? 13.701 -5.702 8.875 1.00 64.25 82 GLY A CA 1
ATOM 655 C C . GLY A 1 82 ? 13.044 -7.010 9.329 1.00 64.25 82 GLY A C 1
ATOM 656 O O . GLY A 1 82 ? 13.737 -8.004 9.526 1.00 64.25 82 GLY A O 1
ATOM 657 N N . LEU A 1 83 ? 11.712 -7.042 9.419 1.00 62.50 83 LEU A N 1
ATOM 658 C CA . LEU A 1 83 ? 10.931 -8.216 9.828 1.00 62.50 83 LEU A CA 1
ATOM 659 C C . LEU A 1 83 ? 10.981 -9.364 8.804 1.00 62.50 83 LEU A C 1
ATOM 661 O O . LEU A 1 83 ? 10.990 -10.528 9.198 1.00 62.50 83 LEU A O 1
ATOM 665 N N . PHE A 1 84 ? 11.064 -9.048 7.508 1.00 57.56 84 PHE A N 1
ATOM 666 C CA . PHE A 1 84 ? 11.240 -10.009 6.410 1.00 57.56 84 PHE A CA 1
ATOM 667 C C . PHE A 1 84 ? 12.718 -10.312 6.087 1.00 57.56 84 PHE A C 1
ATOM 669 O O . PHE A 1 84 ? 13.014 -10.956 5.077 1.00 57.56 84 PHE A O 1
ATOM 676 N N . ASN A 1 85 ? 13.669 -9.869 6.919 1.00 57.38 85 ASN A N 1
ATOM 677 C CA . ASN A 1 85 ? 15.084 -10.168 6.715 1.00 57.38 85 ASN A CA 1
ATOM 678 C C . ASN A 1 85 ? 15.348 -11.677 6.876 1.00 57.38 85 ASN A C 1
ATOM 680 O O . ASN A 1 85 ? 14.973 -12.299 7.869 1.00 57.38 85 ASN A O 1
ATOM 684 N N . GLN A 1 86 ? 16.020 -12.272 5.892 1.00 53.34 86 GLN A N 1
ATOM 685 C CA . GLN A 1 86 ? 16.234 -13.717 5.803 1.00 53.34 86 GLN A CA 1
ATOM 686 C C . GLN A 1 86 ? 17.135 -14.301 6.905 1.00 53.34 86 GLN A C 1
ATOM 688 O O . GLN A 1 86 ? 16.996 -15.484 7.203 1.00 53.34 86 GLN A O 1
ATOM 693 N N . SER A 1 87 ? 17.995 -13.496 7.544 1.00 53.53 87 SER A N 1
ATOM 694 C CA . SER A 1 87 ? 18.945 -13.981 8.565 1.00 53.53 87 SER A CA 1
ATOM 695 C C . SER A 1 87 ? 18.531 -13.710 10.017 1.00 53.53 87 SER A C 1
ATOM 697 O O . SER A 1 87 ? 18.933 -14.461 10.898 1.00 53.53 87 SER A O 1
ATOM 699 N N . PHE A 1 88 ? 17.735 -12.667 10.285 1.00 48.00 88 PHE A N 1
ATOM 700 C CA . PHE A 1 88 ? 17.345 -12.257 11.651 1.00 48.00 88 PHE A CA 1
ATOM 701 C C . PHE A 1 88 ? 15.869 -11.848 11.786 1.00 48.00 88 PHE A C 1
ATOM 703 O O . PHE A 1 88 ? 15.454 -11.376 12.839 1.00 48.00 88 PHE A O 1
ATOM 710 N N . GLY A 1 89 ? 15.066 -11.986 10.729 1.00 52.97 89 GLY A N 1
ATOM 711 C CA . GLY A 1 89 ? 13.653 -11.631 10.768 1.00 52.97 89 GLY A CA 1
ATOM 712 C C . GLY A 1 89 ? 12.862 -12.591 11.653 1.00 52.97 89 GLY A C 1
ATOM 713 O O . GLY A 1 89 ? 12.761 -13.781 11.345 1.00 52.97 89 GLY A O 1
ATOM 714 N N . GLU A 1 90 ? 12.260 -12.056 12.717 1.00 57.00 90 GLU A N 1
ATOM 715 C CA . GLU A 1 90 ? 11.350 -12.752 13.642 1.00 57.00 90 GLU A CA 1
ATOM 716 C C . GLU A 1 90 ? 10.270 -13.556 12.895 1.00 57.00 90 GLU A C 1
ATOM 718 O O . GLU A 1 90 ? 9.921 -14.660 13.303 1.00 57.00 90 GLU A O 1
ATOM 723 N N . ILE A 1 91 ? 9.806 -13.065 11.737 1.00 58.06 91 ILE A N 1
ATOM 724 C CA . ILE A 1 91 ? 8.796 -13.744 10.912 1.00 58.06 91 ILE A CA 1
ATOM 725 C C . ILE A 1 91 ? 9.333 -15.057 10.329 1.00 58.06 91 ILE A C 1
ATOM 727 O O . ILE A 1 91 ? 8.622 -16.054 10.361 1.00 58.06 91 ILE A O 1
ATOM 731 N N . ASN A 1 92 ? 10.580 -15.116 9.848 1.00 56.53 92 ASN A N 1
ATOM 732 C CA . ASN A 1 92 ? 11.153 -16.363 9.320 1.00 56.53 92 ASN A CA 1
ATOM 733 C C . ASN A 1 92 ? 11.468 -17.368 10.435 1.00 56.53 92 ASN A C 1
ATOM 735 O O . ASN A 1 92 ? 11.319 -18.572 10.226 1.00 56.53 92 ASN A O 1
ATOM 739 N N . MET A 1 93 ? 11.856 -16.896 11.625 1.00 59.12 93 MET A N 1
ATOM 740 C CA . MET A 1 93 ? 12.033 -17.769 12.791 1.00 59.12 93 MET A CA 1
ATOM 741 C C . MET A 1 93 ? 10.689 -18.304 13.308 1.00 59.12 93 MET A C 1
ATOM 743 O O . MET A 1 93 ? 10.580 -19.498 13.598 1.00 59.12 93 MET A O 1
ATOM 747 N N . 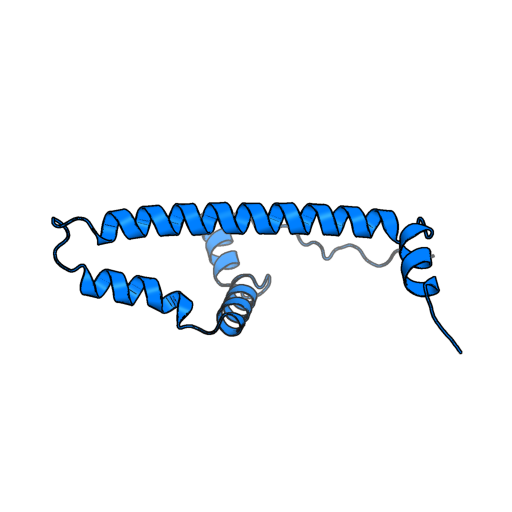MET A 1 94 ? 9.642 -17.473 13.342 1.00 59.31 94 MET A N 1
ATOM 748 C CA . MET A 1 94 ? 8.283 -17.897 13.694 1.00 59.31 94 MET A CA 1
ATOM 749 C C . MET A 1 94 ? 7.694 -18.855 12.656 1.00 59.31 94 MET A C 1
ATOM 751 O O . MET A 1 94 ? 7.142 -19.886 13.032 1.00 59.31 94 MET A O 1
ATOM 755 N N . LEU A 1 95 ? 7.863 -18.583 11.359 1.00 59.69 95 LEU A N 1
ATOM 756 C CA . LEU A 1 95 ? 7.385 -19.455 10.283 1.00 59.69 95 LEU A CA 1
ATOM 757 C C . LEU A 1 95 ? 8.165 -20.782 10.237 1.00 59.69 95 LEU A C 1
ATOM 759 O O . LEU A 1 95 ? 7.571 -21.829 9.999 1.00 59.69 95 LEU A O 1
ATOM 763 N N . SER A 1 96 ? 9.465 -20.774 10.558 1.00 61.69 96 SER A N 1
ATOM 764 C CA . SER A 1 96 ? 10.259 -21.999 10.732 1.00 61.69 96 SER A CA 1
ATOM 765 C C . SER A 1 96 ? 9.796 -22.820 11.938 1.00 61.69 96 SER A C 1
ATOM 767 O O . SER A 1 96 ? 9.829 -24.046 11.873 1.00 61.69 96 SER A O 1
ATOM 769 N N . THR A 1 97 ? 9.378 -22.166 13.024 1.00 61.12 97 THR A N 1
ATOM 770 C CA . THR A 1 97 ? 8.912 -22.838 14.250 1.00 61.12 97 THR A CA 1
ATOM 771 C C . THR A 1 97 ? 7.481 -23.372 14.108 1.00 61.12 97 THR A C 1
ATOM 773 O O . THR A 1 97 ? 7.178 -24.435 14.638 1.00 61.12 97 THR A O 1
ATOM 776 N N . LEU A 1 98 ? 6.610 -22.674 13.367 1.00 61.69 98 LEU A N 1
ATOM 777 C CA . LEU A 1 98 ? 5.200 -23.048 13.174 1.00 61.69 98 LEU A CA 1
ATOM 778 C C . LEU A 1 98 ? 4.950 -23.954 11.958 1.00 61.69 98 LEU A C 1
ATOM 780 O O . LEU A 1 98 ? 4.072 -24.808 12.020 1.00 61.69 98 LEU A O 1
ATOM 784 N N . PHE A 1 99 ? 5.695 -23.784 10.860 1.00 62.97 99 PHE A N 1
ATOM 785 C CA . PHE A 1 99 ? 5.449 -24.486 9.590 1.00 62.97 99 PHE A CA 1
ATOM 786 C C . PHE A 1 99 ? 6.615 -25.365 9.118 1.00 62.97 99 PHE A C 1
ATOM 788 O O . PHE A 1 99 ? 6.480 -26.031 8.096 1.00 62.97 99 PHE A O 1
ATOM 795 N N . GLY A 1 100 ? 7.755 -25.402 9.820 1.00 58.66 100 GLY A N 1
ATOM 796 C CA . GLY A 1 100 ? 8.872 -26.312 9.516 1.00 58.66 100 GLY A CA 1
ATOM 797 C C . GLY A 1 100 ? 9.567 -26.093 8.161 1.00 58.66 100 GLY A C 1
ATOM 798 O O . GLY A 1 100 ? 10.462 -26.854 7.801 1.00 58.66 100 GLY A O 1
ATOM 799 N N . ILE A 1 101 ? 9.189 -25.059 7.403 1.00 60.28 101 ILE A N 1
ATOM 800 C CA . ILE A 1 101 ? 9.743 -24.764 6.079 1.00 60.28 101 ILE A CA 1
ATOM 801 C C . ILE A 1 101 ? 10.788 -23.654 6.216 1.00 60.28 101 ILE A C 1
ATOM 803 O O . ILE A 1 101 ? 10.465 -22.477 6.363 1.00 60.28 101 ILE A O 1
ATOM 807 N N . LYS A 1 102 ? 12.063 -24.037 6.108 1.00 55.69 102 LYS A N 1
ATOM 808 C CA . LYS A 1 102 ? 13.139 -23.133 5.687 1.00 55.69 102 LYS A CA 1
ATOM 809 C C . LYS A 1 102 ? 13.085 -23.033 4.160 1.00 55.69 102 LYS A C 1
ATOM 811 O O . LYS A 1 102 ? 13.273 -24.066 3.516 1.00 55.69 102 LYS A O 1
ATOM 816 N N . PRO A 1 103 ? 12.875 -21.856 3.546 1.00 54.53 103 PRO A N 1
ATOM 817 C CA . PRO A 1 103 ? 13.125 -21.736 2.119 1.00 54.53 103 PRO A CA 1
ATOM 818 C C . PRO A 1 103 ? 14.618 -22.021 1.856 1.00 54.53 103 PRO A C 1
ATOM 820 O O . PRO A 1 103 ? 15.476 -21.393 2.486 1.00 54.53 103 PRO A O 1
ATOM 823 N N . PRO A 1 104 ? 14.953 -22.985 0.977 1.00 51.47 104 PRO A N 1
ATOM 824 C CA . PRO A 1 104 ? 16.332 -23.251 0.605 1.00 51.47 104 PRO A CA 1
ATOM 825 C C . PRO A 1 104 ? 16.911 -22.038 -0.124 1.00 51.47 104 PRO A C 1
ATOM 827 O O . PRO A 1 104 ? 16.251 -21.403 -0.946 1.00 51.47 104 PRO A O 1
ATOM 830 N N . GLY A 1 105 ? 18.156 -21.712 0.218 1.00 56.22 105 GLY A N 1
ATOM 831 C CA . GLY A 1 105 ? 18.848 -20.519 -0.238 1.00 56.22 105 GLY A CA 1
ATOM 832 C C . GLY A 1 105 ? 18.898 -20.371 -1.756 1.00 56.22 105 GLY A C 1
ATOM 833 O O . GLY A 1 105 ? 19.416 -21.224 -2.470 1.00 56.22 105 GLY A O 1
ATOM 834 N N . LEU A 1 106 ? 18.493 -19.195 -2.230 1.00 51.81 106 LEU A N 1
ATOM 835 C CA . LEU A 1 106 ? 18.887 -18.650 -3.528 1.00 51.81 106 LEU A CA 1
ATOM 836 C C . LEU A 1 106 ? 20.305 -18.037 -3.429 1.00 51.81 106 LEU A C 1
ATOM 838 O O . LEU A 1 106 ? 20.532 -16.901 -3.826 1.00 51.81 106 LEU A O 1
ATOM 842 N N . ALA A 1 107 ? 21.251 -18.767 -2.827 1.00 54.84 107 ALA A N 1
ATOM 843 C CA . ALA A 1 107 ? 22.641 -18.336 -2.625 1.00 54.84 107 ALA A CA 1
ATOM 844 C C . ALA A 1 107 ? 23.666 -19.433 -2.979 1.00 54.84 107 ALA A C 1
ATOM 846 O O . ALA A 1 107 ? 24.794 -19.416 -2.499 1.00 54.84 107 ALA A O 1
ATOM 847 N N . THR A 1 108 ? 23.298 -20.390 -3.837 1.00 55.56 108 THR A N 1
ATOM 848 C CA . THR A 1 108 ? 24.195 -21.454 -4.335 1.00 55.56 108 THR A CA 1
ATOM 849 C C . THR A 1 108 ? 24.408 -21.416 -5.847 1.00 55.56 108 THR A C 1
ATOM 851 O O . THR A 1 108 ? 24.749 -22.433 -6.449 1.00 55.56 108 THR A O 1
ATOM 854 N N . ARG A 1 109 ? 24.269 -20.253 -6.497 1.00 41.00 109 ARG A N 1
ATOM 855 C CA . ARG A 1 109 ? 24.790 -20.088 -7.862 1.00 41.00 109 ARG A CA 1
ATOM 856 C C . ARG A 1 109 ? 26.105 -19.300 -7.820 1.00 41.00 109 ARG A C 1
ATOM 858 O O . ARG A 1 109 ? 26.050 -18.073 -7.789 1.00 41.00 109 ARG A O 1
ATOM 865 N N . PRO A 1 110 ? 27.281 -19.960 -7.795 1.00 58.97 110 PRO A N 1
ATOM 866 C CA . PRO A 1 110 ? 28.525 -19.266 -8.102 1.00 58.97 110 PRO A CA 1
ATOM 867 C C . PRO A 1 110 ? 28.470 -18.731 -9.548 1.00 58.97 110 PRO A C 1
ATOM 869 O O . PRO A 1 110 ? 27.773 -19.316 -10.390 1.00 58.97 110 PRO A O 1
ATOM 872 N N . PRO A 1 111 ? 29.161 -17.619 -9.856 1.00 58.28 111 PRO A N 1
ATOM 873 C CA . PRO A 1 111 ? 29.203 -17.065 -11.204 1.00 58.28 111 PRO A CA 1
ATOM 874 C C . PRO A 1 111 ? 29.783 -18.099 -12.174 1.00 58.28 111 PRO A C 1
ATOM 876 O O . PRO A 1 111 ? 30.878 -18.618 -11.972 1.00 58.28 111 PRO A O 1
ATOM 879 N N . ARG A 1 112 ? 29.036 -18.413 -13.236 1.00 50.59 112 ARG A N 1
ATOM 880 C CA . ARG A 1 112 ? 29.528 -19.239 -14.340 1.00 50.59 112 ARG A CA 1
ATOM 881 C C . ARG A 1 112 ? 30.373 -18.342 -15.252 1.00 50.59 112 ARG A C 1
ATOM 883 O O . ARG A 1 112 ? 29.812 -17.693 -16.125 1.00 50.59 112 ARG A O 1
ATOM 890 N N . ALA A 1 113 ? 31.682 -18.287 -15.014 1.00 58.88 113 ALA A N 1
ATOM 891 C CA . ALA A 1 113 ? 32.668 -18.025 -16.069 1.00 58.88 113 ALA A CA 1
ATOM 892 C C . ALA A 1 113 ? 33.012 -19.381 -16.717 1.00 58.88 113 ALA A C 1
ATOM 894 O O . ALA A 1 113 ? 33.049 -20.393 -16.006 1.00 58.88 113 ALA A O 1
ATOM 895 N N . PRO A 1 114 ? 33.110 -19.450 -18.049 1.00 52.12 114 PRO A N 1
ATOM 896 C CA . PRO A 1 114 ? 34.381 -19.146 -18.714 1.00 52.12 114 PRO A CA 1
ATOM 897 C C . PRO A 1 114 ? 34.320 -17.954 -19.672 1.00 52.12 114 PRO A C 1
ATOM 899 O O . PRO A 1 114 ? 33.261 -17.753 -20.308 1.00 52.12 114 PRO A O 1
#